Protein AF-A0A6N6WN65-F1 (afdb_monomer_lite)

Structure (mmCIF, N/CA/C/O backbone):
data_AF-A0A6N6WN65-F1
#
_entry.id   AF-A0A6N6WN65-F1
#
loop_
_atom_site.group_PDB
_atom_site.id
_atom_site.type_symbol
_atom_site.label_atom_id
_atom_site.label_alt_id
_atom_site.label_comp_id
_atom_site.label_asym_id
_atom_site.label_entity_id
_atom_site.label_seq_id
_atom_site.pdbx_PDB_ins_code
_atom_site.Cartn_x
_atom_site.Cartn_y
_atom_site.Cartn_z
_atom_site.occupancy
_atom_site.B_iso_or_equiv
_atom_site.auth_seq_id
_atom_site.auth_comp_id
_atom_site.auth_asym_id
_atom_site.auth_atom_id
_atom_site.pdbx_PDB_model_num
ATOM 1 N N . MET A 1 1 ? -18.893 -5.288 8.746 1.00 75.31 1 MET A N 1
ATOM 2 C CA . MET A 1 1 ? -17.555 -4.848 9.189 1.00 75.31 1 MET A CA 1
ATOM 3 C C . MET A 1 1 ? -16.956 -4.071 8.031 1.00 75.31 1 MET A C 1
ATOM 5 O O . MET A 1 1 ? -17.273 -4.420 6.900 1.00 75.31 1 MET A O 1
ATOM 9 N N . ILE A 1 2 ? -16.250 -2.967 8.277 1.00 90.00 2 ILE A N 1
ATOM 10 C CA . ILE A 1 2 ? -15.644 -2.197 7.181 1.00 90.00 2 ILE A CA 1
ATOM 11 C C . ILE A 1 2 ? -14.394 -2.958 6.737 1.00 90.00 2 ILE A C 1
ATOM 13 O O . ILE A 1 2 ? -13.546 -3.268 7.567 1.00 90.00 2 ILE A O 1
ATOM 17 N N . GLU A 1 3 ? -14.303 -3.266 5.450 1.00 94.75 3 GLU A N 1
ATOM 18 C CA . GLU A 1 3 ? -13.140 -3.913 4.843 1.00 94.75 3 GLU A CA 1
ATOM 19 C C . GLU A 1 3 ? -12.419 -2.868 3.998 1.00 94.75 3 GLU A C 1
ATOM 21 O O . GLU A 1 3 ? -13.050 -2.189 3.182 1.00 94.75 3 GLU A O 1
ATOM 26 N N . LEU A 1 4 ? -11.117 -2.720 4.210 1.00 96.06 4 LEU A N 1
ATOM 27 C CA . LEU A 1 4 ? -10.250 -1.889 3.390 1.00 96.06 4 LEU A CA 1
ATOM 28 C C . LEU A 1 4 ? -9.129 -2.750 2.823 1.00 96.06 4 LEU A C 1
ATOM 30 O O . LEU A 1 4 ? -8.569 -3.577 3.538 1.00 96.06 4 LEU A O 1
ATOM 34 N N . THR A 1 5 ? -8.765 -2.504 1.571 1.00 96.88 5 THR A N 1
ATOM 35 C CA . THR A 1 5 ? -7.604 -3.125 0.935 1.00 96.88 5 THR A CA 1
ATOM 36 C C . THR A 1 5 ? -6.602 -2.046 0.563 1.00 96.88 5 THR A C 1
ATOM 38 O O . THR A 1 5 ? -6.945 -1.088 -0.134 1.00 96.88 5 THR A O 1
ATOM 41 N N . LEU A 1 6 ? -5.373 -2.196 1.047 1.00 96.69 6 LEU A N 1
ATOM 42 C CA . LEU A 1 6 ? -4.222 -1.385 0.689 1.00 96.69 6 LEU A CA 1
ATOM 43 C C . LEU A 1 6 ? -3.377 -2.146 -0.333 1.00 96.69 6 LEU A C 1
ATOM 45 O O . LEU A 1 6 ? -2.694 -3.112 0.008 1.00 96.69 6 LEU A O 1
ATOM 49 N N . TYR A 1 7 ? -3.415 -1.680 -1.575 1.00 97.50 7 TYR A N 1
ATOM 50 C CA . TYR A 1 7 ? -2.517 -2.131 -2.627 1.00 97.50 7 TYR A CA 1
ATOM 51 C C . TYR A 1 7 ? -1.203 -1.363 -2.518 1.00 97.50 7 TYR A C 1
ATOM 53 O O . TYR A 1 7 ? -1.183 -0.127 -2.538 1.00 97.50 7 TYR A O 1
ATOM 61 N N . GLY A 1 8 ? -0.110 -2.102 -2.386 1.00 96.62 8 GLY A N 1
ATOM 62 C CA . GLY A 1 8 ? 1.232 -1.560 -2.249 1.00 96.62 8 GLY A CA 1
ATOM 63 C C . GLY A 1 8 ? 2.266 -2.490 -2.863 1.00 96.62 8 GLY A C 1
ATOM 64 O O . GLY A 1 8 ? 1.919 -3.485 -3.488 1.00 96.62 8 GLY A O 1
ATOM 65 N N . ARG A 1 9 ? 3.539 -2.158 -2.666 1.00 95.81 9 ARG A N 1
ATOM 66 C CA . ARG A 1 9 ? 4.678 -2.989 -3.066 1.00 95.81 9 ARG A CA 1
ATOM 67 C C . ARG A 1 9 ? 5.752 -2.996 -1.994 1.00 95.81 9 ARG A C 1
ATOM 69 O O . ARG A 1 9 ? 5.764 -2.133 -1.107 1.00 95.81 9 ARG A O 1
ATOM 76 N N . THR A 1 10 ? 6.665 -3.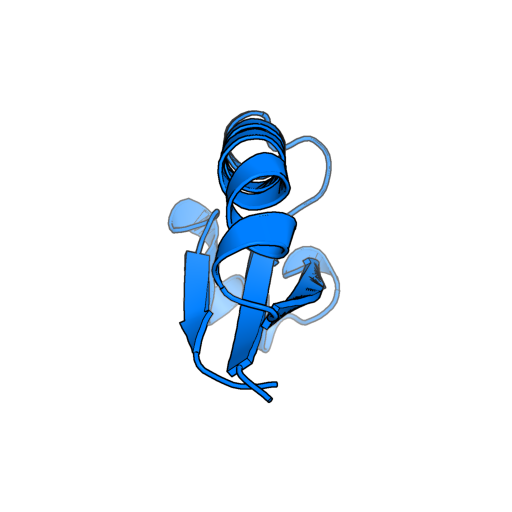955 -2.079 1.00 91.81 10 THR A N 1
ATOM 77 C CA . THR A 1 10 ? 7.793 -4.045 -1.145 1.00 91.81 10 THR A CA 1
ATOM 78 C C . THR A 1 10 ? 8.705 -2.813 -1.284 1.00 91.81 10 THR A C 1
ATOM 80 O O . THR A 1 10 ? 8.849 -2.249 -2.364 1.00 91.81 10 THR A O 1
ATOM 83 N N . TYR A 1 11 ? 9.319 -2.367 -0.181 1.00 87.88 11 TYR A N 1
ATOM 84 C CA . TYR A 1 11 ? 10.212 -1.192 -0.134 1.00 87.88 11 TYR A CA 1
ATOM 85 C C . TYR A 1 11 ? 9.560 0.145 -0.548 1.00 87.88 11 TYR A C 1
ATOM 87 O O . TYR A 1 11 ? 10.229 1.062 -1.022 1.00 87.88 11 TYR A O 1
ATOM 95 N N . CYS A 1 12 ? 8.257 0.292 -0.311 1.00 92.06 12 CYS A N 1
ATOM 96 C CA . CYS A 1 12 ? 7.507 1.519 -0.562 1.00 92.06 12 CYS A CA 1
ATOM 97 C C . CYS A 1 12 ? 7.340 2.345 0.727 1.00 92.06 12 CYS A C 1
ATOM 99 O O . CYS A 1 12 ? 6.483 2.046 1.558 1.00 92.06 12 CYS A O 1
ATOM 101 N N . HIS A 1 13 ? 8.118 3.423 0.880 1.00 93.75 13 HIS A N 1
ATOM 102 C CA . HIS A 1 13 ? 8.014 4.324 2.042 1.00 93.75 13 HIS A CA 1
ATOM 103 C C . HIS A 1 13 ? 6.598 4.886 2.236 1.00 93.75 13 HIS A C 1
ATOM 105 O O . HIS A 1 13 ? 6.071 4.865 3.344 1.00 93.75 13 HIS A O 1
ATOM 111 N N . LEU A 1 14 ? 5.949 5.309 1.148 1.00 95.62 14 LEU A N 1
ATOM 112 C CA . LEU A 1 14 ? 4.589 5.853 1.194 1.00 95.62 14 LEU A CA 1
ATOM 113 C C . LEU A 1 14 ? 3.549 4.814 1.642 1.00 95.62 14 LEU A C 1
ATOM 115 O O . LEU A 1 14 ? 2.558 5.161 2.283 1.00 95.62 14 LEU A O 1
ATOM 119 N N . CYS A 1 15 ? 3.770 3.539 1.324 1.00 95.31 15 CYS A N 1
ATOM 120 C CA . CYS A 1 15 ? 2.890 2.450 1.726 1.00 95.31 15 CYS A CA 1
ATOM 121 C C . CYS A 1 15 ? 2.973 2.225 3.240 1.00 95.31 15 CYS A C 1
ATOM 123 O O . CYS A 1 15 ? 1.941 2.077 3.892 1.00 95.31 15 CYS A O 1
ATOM 125 N N . GLU A 1 16 ? 4.177 2.282 3.810 1.00 94.44 16 GLU A N 1
ATOM 126 C CA . GLU A 1 16 ? 4.374 2.226 5.262 1.00 94.44 16 GLU A CA 1
ATOM 127 C C . GLU A 1 16 ? 3.782 3.456 5.966 1.00 94.44 16 GLU A C 1
ATOM 129 O O . GLU A 1 16 ? 3.102 3.316 6.984 1.00 94.44 16 GLU A O 1
ATOM 134 N N . ASP A 1 17 ? 3.940 4.653 5.394 1.00 96.69 17 ASP A N 1
ATOM 135 C CA . ASP A 1 17 ? 3.323 5.875 5.924 1.00 96.69 17 ASP A CA 1
ATOM 136 C C . ASP A 1 17 ? 1.789 5.773 5.956 1.00 96.69 17 ASP A C 1
ATOM 138 O O . ASP A 1 17 ? 1.159 6.130 6.957 1.00 96.69 1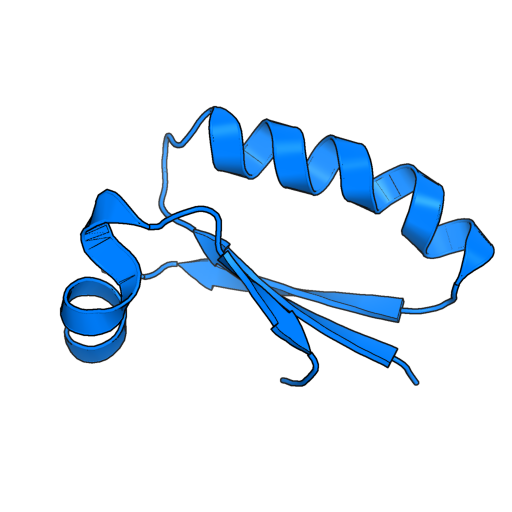7 ASP A O 1
ATOM 142 N N . MET A 1 18 ? 1.173 5.226 4.901 1.00 95.62 18 MET A N 1
ATOM 143 C CA . MET A 1 18 ? -0.275 5.011 4.861 1.00 95.62 18 MET A CA 1
ATOM 144 C C . MET A 1 18 ? -0.732 3.993 5.916 1.00 95.62 18 MET A C 1
ATOM 146 O O . MET A 1 18 ? -1.719 4.248 6.608 1.00 95.62 18 MET A O 1
ATOM 150 N N . LYS A 1 19 ? -0.013 2.876 6.101 1.00 93.50 19 LYS A N 1
ATOM 151 C CA . LYS A 1 19 ? -0.319 1.895 7.162 1.00 93.50 19 LYS A CA 1
ATOM 152 C C . LYS A 1 19 ? -0.259 2.534 8.546 1.00 93.50 19 LYS A C 1
ATOM 154 O O . LYS A 1 19 ? -1.200 2.402 9.329 1.00 93.50 19 LYS A O 1
ATOM 159 N N . ASN A 1 20 ? 0.799 3.297 8.814 1.00 94.69 20 ASN A N 1
ATOM 160 C CA . ASN A 1 20 ? 0.977 4.007 10.078 1.00 94.69 20 ASN A CA 1
ATOM 161 C C . ASN A 1 20 ? -0.148 5.022 10.334 1.00 94.69 20 ASN A C 1
ATOM 163 O O . ASN A 1 20 ? -0.604 5.160 11.470 1.00 94.69 20 ASN A O 1
ATOM 167 N N . ALA A 1 21 ? -0.637 5.700 9.291 1.00 94.56 21 ALA A N 1
ATOM 168 C CA . ALA A 1 21 ? -1.769 6.621 9.393 1.00 94.56 21 ALA A CA 1
ATOM 169 C C . AL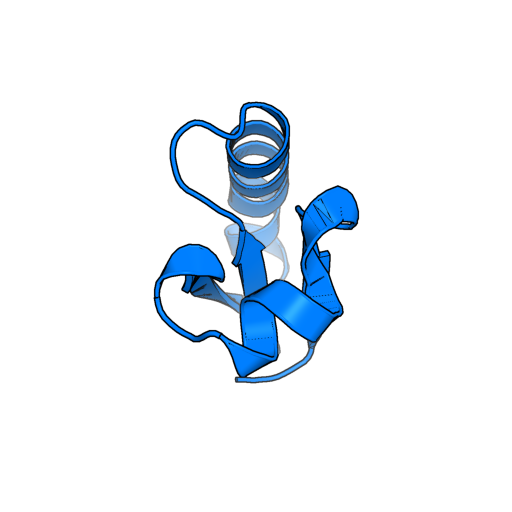A A 1 21 ? -3.116 5.906 9.630 1.00 94.56 21 ALA A C 1
ATOM 171 O O . ALA A 1 21 ? -3.993 6.454 10.302 1.00 94.56 21 ALA A O 1
ATOM 172 N N . LEU A 1 22 ? -3.287 4.684 9.113 1.00 94.00 22 LEU A N 1
ATOM 173 C CA . LEU A 1 22 ? -4.504 3.880 9.277 1.00 94.00 22 LEU A CA 1
ATOM 174 C C . LEU A 1 22 ? -4.602 3.202 10.650 1.00 94.00 22 LEU A C 1
ATOM 176 O O . LEU A 1 22 ? -5.705 3.048 11.178 1.00 94.00 22 LEU A O 1
ATOM 180 N N . GLU A 1 23 ? -3.479 2.832 11.261 1.00 91.44 23 GLU A N 1
ATOM 181 C CA . GLU A 1 23 ? -3.441 2.138 12.553 1.00 91.44 23 GLU A CA 1
ATOM 182 C C . GLU A 1 23 ? -4.217 2.848 13.690 1.00 91.44 23 GLU A C 1
ATOM 184 O O . GLU A 1 23 ? -5.046 2.205 14.344 1.00 91.44 23 GLU A O 1
ATOM 189 N N . PRO A 1 24 ? -4.082 4.171 13.933 1.00 92.25 24 PRO A N 1
ATOM 190 C CA . PRO A 1 24 ? -4.898 4.843 14.945 1.00 92.25 24 PRO A CA 1
ATOM 191 C C . PRO A 1 24 ? -6.395 4.851 14.598 1.00 92.25 24 PRO A C 1
ATOM 193 O O . PRO A 1 24 ? -7.225 4.837 15.512 1.00 92.25 24 PRO A O 1
ATOM 196 N N . LEU A 1 25 ? -6.751 4.832 13.308 1.00 91.81 25 LEU A N 1
ATOM 197 C CA . LEU A 1 25 ? -8.138 4.831 12.835 1.00 91.81 25 LEU A CA 1
ATOM 198 C C . LEU A 1 25 ? -8.810 3.465 13.014 1.00 91.81 25 LEU A C 1
ATOM 200 O O . LEU A 1 25 ? 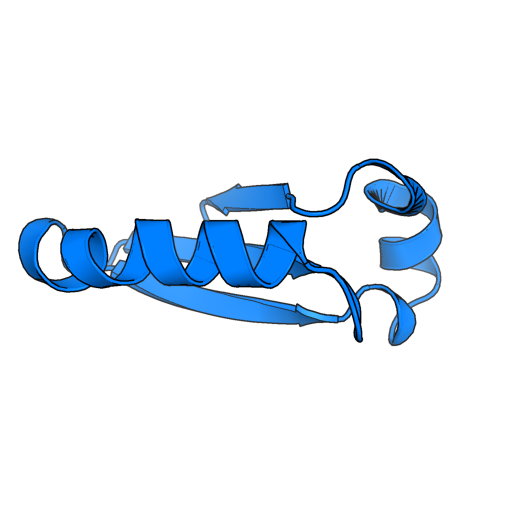-10.020 3.422 13.251 1.00 91.81 25 LEU A O 1
ATOM 204 N N . ARG A 1 26 ? -8.052 2.358 12.984 1.00 88.19 26 ARG A N 1
ATOM 205 C CA . ARG A 1 26 ? -8.591 1.001 13.215 1.00 88.19 26 ARG A CA 1
ATOM 206 C C . ARG A 1 26 ? -9.368 0.910 14.522 1.00 88.19 26 ARG A C 1
ATOM 208 O O . ARG A 1 26 ? -10.450 0.327 14.559 1.00 88.19 26 ARG A O 1
ATOM 215 N N . ARG A 1 27 ? -8.861 1.561 15.575 1.00 78.31 27 ARG A N 1
ATOM 216 C CA . ARG A 1 27 ? -9.508 1.599 16.897 1.00 78.31 27 ARG A CA 1
ATOM 217 C C . ARG A 1 27 ? -10.803 2.414 16.919 1.00 78.31 27 ARG A C 1
ATOM 219 O O . ARG A 1 27 ? -11.696 2.089 17.690 1.00 78.31 27 ARG A O 1
ATOM 226 N N . GLY A 1 28 ? -10.903 3.463 16.101 1.00 85.75 28 GLY A N 1
ATOM 227 C CA . GLY A 1 28 ? -12.064 4.361 16.072 1.00 85.75 28 GLY A CA 1
ATOM 228 C C . GLY A 1 28 ? -13.199 3.888 15.163 1.00 85.75 28 GLY A C 1
ATOM 229 O O . GLY A 1 28 ? -14.363 4.126 15.469 1.00 85.75 28 GLY A O 1
ATOM 230 N N . PHE A 1 29 ? -12.870 3.205 14.063 1.00 87.00 29 PHE A N 1
ATOM 231 C CA . PHE A 1 29 ? -13.829 2.866 13.005 1.00 87.00 29 PHE A CA 1
ATOM 232 C C . PHE A 1 29 ? -14.112 1.363 12.861 1.00 87.00 29 PHE A C 1
ATOM 234 O O . PHE A 1 29 ? -15.021 0.999 12.121 1.00 87.00 29 PHE A O 1
ATOM 241 N N . SER A 1 30 ? -13.395 0.490 13.583 1.00 89.69 30 SER A N 1
ATOM 242 C CA . SER A 1 30 ? -13.585 -0.973 13.545 1.00 89.69 30 SER A CA 1
ATOM 243 C C . SER A 1 30 ? -13.582 -1.546 12.118 1.00 89.69 30 SER A C 1
ATOM 245 O O . SER A 1 30 ? -14.575 -2.119 11.655 1.00 89.69 30 SER A O 1
ATOM 247 N N . PHE A 1 31 ? -12.454 -1.383 11.419 1.00 92.94 31 PHE A N 1
ATOM 248 C CA . PHE A 1 31 ? -12.230 -1.952 10.089 1.00 92.94 31 PHE A CA 1
ATOM 249 C C . PHE A 1 31 ? -11.110 -2.992 10.075 1.00 92.94 31 PHE A C 1
ATOM 251 O O . PHE A 1 31 ? -10.160 -2.929 10.862 1.00 92.94 31 PHE A O 1
ATOM 258 N N . VAL A 1 32 ? -11.211 -3.919 9.130 1.00 93.19 32 VAL A N 1
ATOM 259 C CA . VAL A 1 32 ? -10.146 -4.849 8.757 1.00 93.19 32 VAL A CA 1
ATOM 260 C C . VAL A 1 32 ? -9.372 -4.233 7.595 1.00 93.19 32 VAL A C 1
ATOM 262 O O . VAL A 1 32 ? -9.953 -3.590 6.723 1.00 93.19 32 VAL A O 1
ATOM 265 N N . LEU A 1 33 ? -8.048 -4.383 7.629 1.00 93.88 33 LEU A N 1
ATOM 266 C CA . LEU A 1 33 ? -7.155 -3.904 6.575 1.00 93.88 33 LEU A CA 1
ATOM 267 C C . LEU A 1 33 ? -6.475 -5.123 5.968 1.00 93.88 33 LEU A C 1
ATOM 269 O O . LEU A 1 33 ? -5.802 -5.852 6.699 1.00 93.88 33 LEU A O 1
ATOM 273 N N . HIS A 1 34 ? -6.662 -5.314 4.669 1.00 94.88 34 HIS A N 1
ATOM 274 C CA . HIS A 1 34 ? -5.944 -6.283 3.851 1.00 94.88 34 HIS A CA 1
ATOM 275 C C . HIS A 1 34 ? -4.812 -5.568 3.134 1.00 94.88 34 HIS A C 1
ATOM 277 O O . HIS A 1 34 ? -4.999 -4.474 2.605 1.00 94.88 34 HIS A O 1
ATOM 283 N N . GLU A 1 35 ? -3.641 -6.182 3.113 1.00 94.75 35 GLU A N 1
ATOM 284 C CA . GLU A 1 35 ? -2.485 -5.670 2.388 1.00 94.75 35 GLU A CA 1
ATOM 285 C C . GLU A 1 35 ? -2.222 -6.596 1.208 1.00 94.75 35 GLU A C 1
ATOM 287 O O . GLU A 1 35 ? -2.106 -7.809 1.384 1.00 94.75 35 GLU A O 1
ATOM 292 N N . VAL A 1 36 ? -2.160 -6.024 0.008 1.00 95.88 36 VAL A N 1
ATOM 293 C CA . VAL A 1 36 ? -1.939 -6.772 -1.229 1.00 95.88 36 VAL A CA 1
ATOM 294 C C . VAL A 1 36 ? -0.703 -6.219 -1.917 1.00 95.88 36 VAL A C 1
ATOM 296 O O . VAL A 1 36 ? -0.638 -5.028 -2.231 1.00 95.88 36 VAL A O 1
ATOM 299 N N . ASP A 1 37 ? 0.268 -7.101 -2.143 1.00 96.62 37 ASP A N 1
ATOM 300 C CA . ASP A 1 37 ? 1.452 -6.801 -2.937 1.00 96.62 37 ASP A CA 1
ATOM 301 C C . ASP A 1 37 ? 1.106 -6.882 -4.426 1.00 96.62 37 ASP A C 1
ATOM 303 O O . ASP A 1 37 ? 0.756 -7.951 -4.935 1.00 96.62 37 ASP A O 1
ATOM 307 N N . ILE A 1 38 ? 1.181 -5.749 -5.120 1.00 97.31 38 ILE A N 1
ATOM 308 C CA . ILE A 1 38 ? 0.862 -5.681 -6.547 1.00 97.31 38 ILE A CA 1
ATOM 309 C C . ILE A 1 38 ? 1.914 -6.383 -7.405 1.00 97.31 38 ILE A C 1
ATOM 311 O O . ILE A 1 38 ? 1.573 -6.858 -8.482 1.00 97.31 38 ILE A O 1
ATOM 315 N N . ASP A 1 39 ? 3.152 -6.523 -6.918 1.00 96.25 39 ASP A N 1
ATOM 316 C CA . ASP A 1 39 ? 4.239 -7.167 -7.667 1.00 96.25 39 ASP A CA 1
ATOM 317 C C . ASP A 1 39 ? 4.045 -8.701 -7.735 1.00 96.25 39 ASP A C 1
ATOM 319 O O . ASP A 1 39 ? 4.707 -9.401 -8.502 1.00 96.25 39 ASP A O 1
ATOM 323 N N . SER A 1 40 ? 3.108 -9.241 -6.944 1.00 96.12 40 SER A N 1
ATOM 324 C CA . SER A 1 40 ? 2.735 -10.661 -6.949 1.00 96.12 40 SER A CA 1
ATOM 325 C C . SER A 1 40 ? 1.693 -11.026 -8.020 1.00 96.12 40 SER A C 1
ATOM 327 O O . SER A 1 40 ? 1.476 -12.214 -8.267 1.00 96.12 40 SER A O 1
ATOM 329 N N . ASP A 1 41 ? 1.045 -10.044 -8.660 1.00 96.31 41 ASP A N 1
ATOM 330 C CA . ASP A 1 41 ? 0.034 -10.259 -9.704 1.00 96.31 41 ASP A CA 1
ATOM 331 C C . ASP A 1 41 ? 0.212 -9.243 -10.853 1.00 96.31 41 ASP A C 1
ATOM 333 O O . ASP A 1 41 ? -0.083 -8.058 -10.673 1.00 96.31 41 ASP A O 1
ATOM 337 N N . PRO A 1 42 ? 0.598 -9.686 -12.067 1.00 96.94 42 PRO A N 1
ATOM 338 C CA . PRO A 1 42 ? 0.785 -8.803 -13.221 1.00 96.94 42 PRO A CA 1
ATOM 339 C C . PRO A 1 42 ? -0.437 -7.942 -13.575 1.00 96.94 42 PRO A C 1
ATOM 341 O O . PRO A 1 42 ? -0.292 -6.866 -14.156 1.00 96.94 42 PRO A O 1
ATOM 344 N N . ALA A 1 43 ? -1.655 -8.395 -13.255 1.00 97.56 43 ALA A N 1
ATOM 345 C CA . ALA A 1 43 ? -2.863 -7.609 -13.483 1.00 97.56 43 ALA A CA 1
ATOM 346 C C . ALA A 1 43 ? -2.999 -6.453 -12.480 1.00 97.56 43 ALA A C 1
ATOM 348 O O . ALA A 1 43 ? -3.513 -5.389 -12.836 1.00 97.56 43 ALA A O 1
ATOM 349 N N . LEU A 1 44 ? -2.543 -6.647 -11.240 1.00 97.00 44 LEU A N 1
ATOM 350 C CA . LEU A 1 44 ? -2.497 -5.596 -10.227 1.00 97.00 44 LEU A CA 1
ATOM 351 C C . LEU A 1 44 ? -1.357 -4.622 -10.505 1.00 97.00 44 LEU A C 1
ATOM 353 O O . LEU A 1 44 ? -1.590 -3.416 -10.436 1.00 97.00 44 LEU A O 1
ATOM 357 N N . GLU A 1 45 ? -0.180 -5.122 -10.888 1.00 97.25 45 GLU A N 1
ATOM 358 C CA . GLU A 1 45 ? 0.948 -4.294 -11.322 1.00 97.25 45 GLU A CA 1
ATOM 359 C C . GLU A 1 45 ? 0.522 -3.374 -12.472 1.00 97.25 45 GLU A C 1
ATOM 361 O O . GLU A 1 45 ? 0.551 -2.157 -12.324 1.00 97.25 45 GLU A O 1
ATOM 366 N N . ALA A 1 46 ? -0.023 -3.922 -13.563 1.00 97.44 46 ALA A N 1
ATOM 367 C CA . ALA A 1 46 ? -0.472 -3.124 -14.708 1.00 97.44 46 ALA A CA 1
ATOM 368 C C . ALA A 1 46 ? -1.563 -2.092 -14.363 1.00 97.44 46 ALA A C 1
ATOM 370 O O . ALA A 1 46 ? -1.720 -1.088 -15.061 1.00 97.44 46 ALA A O 1
ATOM 371 N N . ARG A 1 47 ? -2.352 -2.342 -13.312 1.00 96.81 47 ARG A N 1
ATOM 372 C CA . ARG A 1 47 ? -3.439 -1.456 -12.880 1.00 96.81 47 ARG A CA 1
ATOM 373 C C . ARG A 1 47 ? -2.969 -0.351 -11.939 1.00 96.81 47 ARG A C 1
ATOM 375 O O . ARG A 1 47 ? -3.522 0.748 -11.992 1.00 96.81 47 ARG A O 1
ATOM 382 N N . PHE A 1 48 ? -2.039 -0.658 -11.042 1.00 96.44 48 PHE A N 1
ATOM 383 C CA . PHE A 1 48 ? -1.702 0.196 -9.906 1.00 96.44 48 PHE A CA 1
ATOM 384 C C . PHE A 1 48 ? -0.264 0.696 -9.890 1.00 96.44 48 PHE A C 1
ATOM 386 O O . PHE A 1 48 ? -0.010 1.584 -9.092 1.00 96.44 48 PHE A O 1
ATOM 393 N N . ASP A 1 49 ? 0.623 0.185 -10.746 1.00 94.12 49 ASP A N 1
ATOM 394 C CA . ASP A 1 49 ? 2.067 0.454 -10.810 1.00 94.12 49 ASP A CA 1
ATOM 395 C C . ASP A 1 49 ? 2.547 1.709 -10.049 1.00 94.12 49 ASP A C 1
ATOM 397 O O . ASP A 1 49 ? 2.890 1.633 -8.872 1.00 94.12 49 ASP A O 1
ATOM 401 N N . GLU A 1 50 ? 2.514 2.886 -10.678 1.00 94.50 50 GLU A N 1
ATOM 402 C CA . GLU A 1 50 ? 2.965 4.152 -10.076 1.00 94.50 50 GLU A CA 1
ATOM 403 C C . GLU A 1 50 ? 1.928 4.811 -9.144 1.00 94.50 50 GLU A C 1
ATOM 405 O O . GLU A 1 50 ? 2.193 5.851 -8.543 1.00 94.50 50 GLU A O 1
ATOM 410 N N . LEU A 1 51 ? 0.730 4.236 -9.032 1.00 95.50 51 LEU A N 1
ATOM 411 C CA . LEU A 1 51 ? -0.361 4.750 -8.200 1.00 95.50 51 LEU A CA 1
ATOM 412 C C . LEU A 1 51 ? -0.257 4.292 -6.745 1.00 95.50 51 LEU A C 1
ATOM 414 O O . LEU A 1 51 ? -0.956 4.840 -5.893 1.00 95.50 51 LEU A O 1
ATOM 418 N N . VAL A 1 52 ? 0.569 3.286 -6.447 1.00 95.69 52 VAL A N 1
ATOM 419 C CA . VAL A 1 52 ? 0.740 2.806 -5.073 1.00 95.69 52 VAL A CA 1
ATOM 420 C C . VAL A 1 52 ? 1.342 3.892 -4.170 1.00 95.69 52 VAL A C 1
ATOM 422 O O . VAL A 1 52 ? 2.286 4.577 -4.566 1.00 95.69 52 VAL A O 1
ATOM 425 N N . PRO A 1 53 ? 0.854 4.040 -2.925 1.00 97.25 53 PRO A N 1
ATOM 426 C CA . PRO A 1 53 ? -0.186 3.240 -2.267 1.00 97.25 53 PRO A CA 1
ATOM 427 C C . PRO A 1 53 ? -1.625 3.588 -2.693 1.00 97.25 53 PRO A C 1
ATOM 429 O O . PRO A 1 53 ? -2.006 4.758 -2.731 1.00 97.25 53 PRO A O 1
ATOM 432 N N . VAL A 1 54 ? -2.467 2.565 -2.897 1.00 97.25 54 VAL A N 1
ATOM 433 C CA . VAL A 1 54 ? -3.904 2.731 -3.197 1.00 97.25 54 VAL A CA 1
ATOM 434 C C . VAL A 1 54 ? -4.763 2.074 -2.120 1.00 97.25 54 VAL A C 1
ATOM 436 O O . VAL A 1 54 ? -4.659 0.873 -1.885 1.00 97.25 54 VAL A O 1
ATOM 439 N N . LEU A 1 55 ? -5.667 2.846 -1.512 1.00 96.88 55 LEU A N 1
ATOM 440 C CA . LEU A 1 55 ? -6.639 2.359 -0.532 1.00 96.88 55 LEU A CA 1
ATOM 441 C C . LEU A 1 55 ? -8.028 2.236 -1.168 1.00 96.88 55 LEU A C 1
ATOM 443 O O . LEU A 1 55 ? -8.5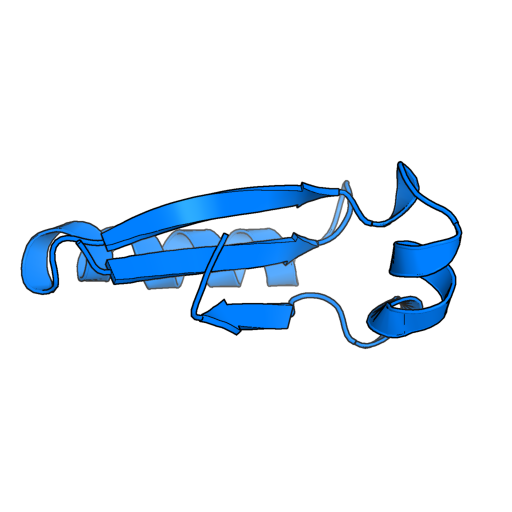70 3.213 -1.687 1.00 96.88 55 LEU A O 1
ATOM 447 N N . MET A 1 56 ? -8.620 1.048 -1.102 1.00 96.38 56 MET A N 1
ATOM 448 C CA . MET A 1 56 ? -9.961 0.765 -1.617 1.00 96.38 56 MET A CA 1
ATOM 449 C C . MET A 1 56 ? -10.876 0.207 -0.531 1.00 96.38 56 MET A C 1
ATOM 451 O O . MET A 1 56 ? -10.422 -0.417 0.424 1.00 96.38 56 MET A O 1
ATOM 455 N N . THR A 1 57 ? -12.183 0.413 -0.697 1.00 94.50 57 THR A N 1
ATOM 456 C CA . THR A 1 57 ? -13.218 -0.228 0.125 1.00 94.50 57 THR A CA 1
ATOM 457 C C . THR A 1 57 ? -13.550 -1.617 -0.417 1.00 94.50 57 THR A C 1
ATOM 459 O O . THR A 1 57 ? -13.818 -1.743 -1.612 1.00 94.50 57 THR A O 1
ATOM 462 N N . GLY A 1 58 ? -13.627 -2.617 0.459 1.00 86.56 58 GLY A N 1
ATOM 463 C CA . GLY A 1 58 ? -13.871 -4.020 0.113 1.00 86.56 58 GLY A CA 1
ATOM 464 C C . GLY A 1 58 ? -12.617 -4.890 0.226 1.00 86.56 58 GLY A C 1
ATOM 465 O O . GLY A 1 58 ? -11.508 -4.370 0.374 1.00 86.56 58 GLY A O 1
ATOM 466 N N . ALA A 1 59 ? -12.833 -6.204 0.168 1.00 65.81 59 ALA A N 1
ATOM 467 C CA . ALA A 1 59 ? -11.818 -7.252 0.077 1.00 65.81 59 ALA A CA 1
ATOM 468 C C . ALA A 1 59 ? -12.020 -8.025 -1.231 1.00 65.81 59 ALA A C 1
ATOM 470 O O . ALA A 1 59 ? -13.205 -8.213 -1.603 1.00 65.81 59 ALA A O 1
#

Organism: Escherichia coli (NCBI:txid562)

InterPro domains:
  IPR008554 Glutaredoxin-like [PF05768] (3-57)
  IPR036249 Thioredoxin-like superfamily [SSF52833] (3-57)

Radius of gyration: 11.51 Å; chains: 1; bounding box: 28×17×32 Å

pLDDT: mean 93.32, std 5.63, range [65.81, 97.56]

Sequence (59 aa):
MIELTLYGRTYCHLCEDMKNALEPLRRGFSFVLHEVDIDSDPALEARFDELVPVLMTGA

Secondary structure (DSSP, 8-state):
-EEEEEEE-TT-HHHHHHHHHHHHHHHHH-EEEEEEEGGG-HHHHHHHGGG-SEEEE--

Foldseek 3Di:
DWEKEWEAAPPDPVSVVVV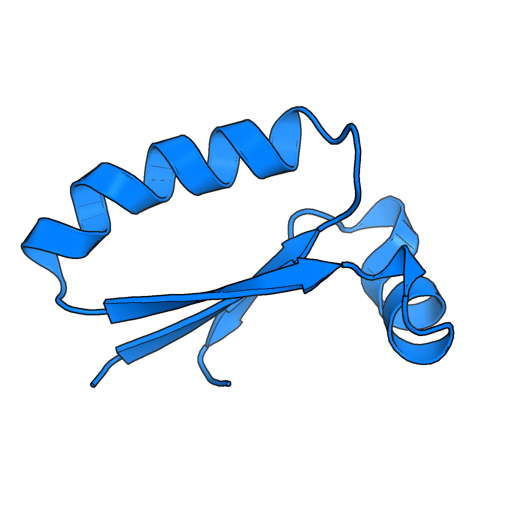VVCVVVCVVPVYDYHYDHQVVDVVSCVVCVVVPGDMDTDD